Protein AF-A0A1E7F3P1-F1 (afdb_monomer_lite)

InterPro domains:
  IPR027417 P-loop containing nucleoside triphosphate hydrolase [G3DSA:3.40.50.300] (1-95)
  IPR027417 P-loop containing nucleoside triphosphate hydrolase [SSF52540] (1-93)
  IPR041679 DNA2/NAM7 helicase-like, C-terminal [PF13087] (1-90)
  IPR045055 DNA2/NAM7-like helicase [PTHR10887] (1-95)
  IPR047187 Upf1-like, C-terminal helicase domain [cd18808] (1-95)

Foldseek 3Di:
DEEEEQDQVVLVVVLVVQVVVCVVDVVSVVVSVPYHYDYLVVCPPAADQEYEYEQPDDDPVLDSDSPPPVVSVCSRVVRHNHYYHYHYDPVSVVD

Secondary structure (DSSP, 8-state):
-EEEES-HHHHHHHHHHHHHHHTT-HHHHHHHHT-EEEETGGGTT--EEEEEEE-----TT---GGGG-HHHHHHHHTTEEEEEEEE--HHHH--

Sequence (95 aa):
ICILTPYSKQVQLLRSTLQQEAFSTNNIMKLINNIRIGTIDSFQGQECDIVLFSSVRSNTINELGFVRDPRRLCVALTRARKGLVVVGDSSCLNS

pLDDT: mean 79.81, std 9.71, range [50.41, 93.12]

Organism: NCBI:txid635003

Radius of gyration: 13.98 Å; chains: 1; bounding box: 24×33×36 Å

Structure (mmCIF, N/CA/C/O backbone):
data_AF-A0A1E7F3P1-F1
#
_entry.id   AF-A0A1E7F3P1-F1
#
loop_
_atom_site.group_PDB
_atom_site.id
_atom_site.type_symbol
_atom_site.label_atom_id
_atom_site.label_alt_id
_atom_site.label_comp_id
_atom_site.label_asym_id
_atom_site.label_entity_id
_atom_site.label_seq_id
_atom_site.pdbx_PDB_ins_code
_atom_site.Cartn_x
_atom_site.Cartn_y
_atom_site.Cartn_z
_atom_site.occupancy
_atom_site.B_iso_or_equiv
_atom_site.auth_seq_id
_atom_site.auth_comp_id
_atom_site.auth_asym_id
_atom_site.auth_atom_id
_atom_site.pdbx_PDB_model_num
ATOM 1 N N . ILE A 1 1 ? -6.856 -0.385 7.547 1.00 88.62 1 ILE A N 1
ATOM 2 C CA . ILE A 1 1 ? -6.679 -0.406 6.072 1.00 88.62 1 ILE A CA 1
ATOM 3 C C . ILE A 1 1 ? -5.211 -0.130 5.774 1.00 88.62 1 ILE A C 1
ATOM 5 O O . ILE A 1 1 ? -4.596 0.637 6.512 1.00 88.62 1 ILE A O 1
ATOM 9 N N . CYS A 1 2 ? -4.651 -0.764 4.747 1.00 90.81 2 CYS A N 1
ATOM 10 C CA . CYS A 1 2 ? -3.284 -0.526 4.294 1.00 90.81 2 CYS A CA 1
ATOM 11 C C . CYS A 1 2 ? -3.256 0.001 2.867 1.00 90.81 2 CYS A C 1
ATOM 13 O O . CYS A 1 2 ? -3.984 -0.520 2.030 1.00 90.81 2 CYS A O 1
ATOM 15 N N . ILE A 1 3 ? -2.381 0.965 2.587 1.00 91.81 3 ILE A N 1
ATOM 16 C CA . ILE A 1 3 ? -2.036 1.394 1.233 1.00 91.81 3 ILE A CA 1
ATOM 17 C C . ILE A 1 3 ? -0.588 0.986 0.954 1.00 91.81 3 ILE A C 1
ATOM 19 O O . ILE A 1 3 ? 0.332 1.415 1.654 1.00 91.81 3 ILE A O 1
ATOM 23 N N . LEU A 1 4 ? -0.398 0.150 -0.062 1.00 91.12 4 LEU A N 1
ATOM 24 C CA . LEU A 1 4 ? 0.890 -0.382 -0.486 1.00 91.12 4 LEU A CA 1
ATOM 25 C C . LEU A 1 4 ? 1.251 0.144 -1.872 1.00 91.12 4 LEU A C 1
ATOM 27 O O . LEU A 1 4 ? 0.414 0.212 -2.771 1.00 91.12 4 LEU A O 1
ATOM 31 N N . THR A 1 5 ? 2.519 0.483 -2.066 1.00 90.38 5 THR A N 1
ATOM 32 C CA . THR A 1 5 ? 3.043 0.911 -3.368 1.00 90.38 5 THR A CA 1
ATOM 33 C C . THR A 1 5 ? 4.513 0.503 -3.519 1.00 90.38 5 THR A C 1
ATOM 35 O O . THR A 1 5 ? 5.236 0.487 -2.526 1.00 90.38 5 THR A O 1
ATOM 38 N N . PRO A 1 6 ? 5.009 0.153 -4.719 1.00 86.00 6 PRO A N 1
ATOM 39 C CA . PRO A 1 6 ? 6.405 -0.252 -4.878 1.00 86.00 6 PRO A CA 1
ATOM 40 C C . PRO A 1 6 ? 7.409 0.896 -4.688 1.00 86.00 6 PRO A C 1
ATOM 42 O O . PRO A 1 6 ? 8.594 0.639 -4.503 1.00 86.00 6 PRO A O 1
ATOM 45 N N . TYR A 1 7 ? 6.962 2.156 -4.736 1.00 87.19 7 TYR A N 1
ATOM 46 C CA . TYR A 1 7 ? 7.848 3.317 -4.830 1.00 87.19 7 TYR A CA 1
ATOM 47 C C . TYR A 1 7 ? 7.766 4.208 -3.585 1.00 87.19 7 TYR A C 1
ATOM 49 O O . TYR A 1 7 ? 6.717 4.771 -3.277 1.00 87.19 7 TYR A O 1
ATOM 57 N N . SER A 1 8 ? 8.896 4.436 -2.910 1.00 89.12 8 SER A N 1
ATOM 58 C CA . SER A 1 8 ? 8.958 5.288 -1.707 1.00 89.12 8 SER A CA 1
ATOM 59 C C . SER A 1 8 ? 8.510 6.733 -1.961 1.00 89.12 8 SER A C 1
ATOM 61 O O . SER A 1 8 ? 7.889 7.346 -1.097 1.00 89.12 8 SER A O 1
ATOM 63 N N . LYS A 1 9 ? 8.750 7.271 -3.167 1.00 90.62 9 LYS A N 1
ATOM 64 C CA . LYS A 1 9 ? 8.238 8.598 -3.555 1.00 90.62 9 LYS A CA 1
ATOM 65 C C . LYS A 1 9 ? 6.707 8.640 -3.589 1.00 90.62 9 LYS A C 1
ATOM 67 O O . LYS A 1 9 ? 6.125 9.630 -3.163 1.00 90.62 9 LYS A O 1
ATOM 72 N N . GLN A 1 10 ? 6.059 7.555 -4.020 1.00 90.19 10 GLN A N 1
ATOM 73 C CA . GLN A 1 10 ? 4.600 7.456 -3.996 1.00 90.19 10 GLN A CA 1
ATOM 74 C C . GLN A 1 10 ? 4.072 7.400 -2.560 1.00 90.19 10 GLN A C 1
ATOM 76 O O . GLN A 1 10 ? 3.064 8.030 -2.259 1.00 90.19 10 GLN A O 1
ATOM 81 N N . VAL A 1 11 ? 4.767 6.706 -1.650 1.00 92.81 11 VAL A N 1
ATOM 82 C CA . VAL A 1 11 ? 4.427 6.721 -0.214 1.00 92.81 11 VAL A CA 1
ATOM 83 C C . VAL A 1 11 ? 4.438 8.149 0.327 1.00 92.81 11 VAL A C 1
ATOM 85 O O . VAL A 1 11 ? 3.501 8.548 1.017 1.00 92.81 11 VAL A O 1
ATOM 88 N N . GLN A 1 12 ? 5.485 8.916 0.015 1.00 92.94 12 GLN A N 1
ATOM 89 C CA . GLN A 1 12 ? 5.606 10.301 0.463 1.00 92.94 12 GLN A CA 1
ATOM 90 C C . GLN A 1 12 ? 4.485 11.175 -0.108 1.00 92.94 12 GLN A C 1
ATOM 92 O O . GLN A 1 12 ? 3.832 11.875 0.662 1.00 92.94 12 GLN A O 1
ATOM 97 N N . LEU A 1 13 ? 4.221 11.068 -1.415 1.00 93.12 13 LEU A N 1
ATOM 98 C CA . LEU A 1 13 ? 3.147 11.800 -2.088 1.00 93.12 13 LEU A CA 1
ATOM 99 C C . LEU A 1 13 ? 1.780 11.500 -1.460 1.00 93.12 13 LEU A C 1
ATOM 101 O O . LEU A 1 13 ? 1.063 12.420 -1.080 1.00 93.12 13 LEU A O 1
ATOM 105 N N . LEU A 1 14 ? 1.451 10.218 -1.274 1.00 91.38 14 LEU A N 1
ATOM 106 C CA . LEU A 1 14 ? 0.192 9.793 -0.660 1.00 91.38 14 LEU A CA 1
ATOM 107 C C . LEU A 1 14 ? 0.028 10.358 0.751 1.00 91.38 14 LEU A C 1
ATOM 109 O O . LEU A 1 14 ? -1.047 10.843 1.091 1.00 91.38 14 LEU A O 1
ATOM 113 N N . ARG A 1 15 ? 1.088 10.330 1.569 1.00 90.94 15 ARG A N 1
ATOM 114 C CA . ARG A 1 15 ? 1.052 10.907 2.919 1.00 90.94 15 ARG A CA 1
ATOM 115 C C . ARG A 1 15 ? 0.800 12.412 2.880 1.00 90.94 15 ARG A C 1
ATOM 117 O O . ARG A 1 15 ? -0.074 12.874 3.605 1.00 90.94 15 ARG A O 1
ATOM 124 N N . SER A 1 16 ? 1.515 13.156 2.034 1.00 90.19 16 SER A N 1
ATOM 125 C CA . SER A 1 16 ? 1.332 14.608 1.932 1.00 90.19 16 SER A CA 1
ATOM 126 C C . SER A 1 16 ? -0.055 14.988 1.417 1.00 90.19 16 SER A C 1
ATOM 128 O O . SER A 1 16 ? -0.691 15.864 1.995 1.00 90.19 16 SER A O 1
ATOM 130 N N . THR A 1 17 ? -0.560 14.303 0.387 1.00 89.25 17 THR A N 1
ATOM 131 C CA . THR A 1 17 ? -1.885 14.582 -0.183 1.00 89.25 17 THR A CA 1
ATOM 132 C C . THR A 1 17 ? -2.987 14.266 0.822 1.00 89.25 17 THR A C 1
ATOM 134 O O . THR A 1 17 ? -3.868 15.086 1.046 1.00 89.25 17 THR A O 1
ATOM 137 N N . LEU A 1 18 ? -2.910 13.123 1.509 1.00 87.00 18 LEU A N 1
ATOM 138 C CA . LEU A 1 18 ? -3.898 12.768 2.529 1.00 87.00 18 LEU A CA 1
ATOM 139 C C . LEU A 1 18 ? -3.879 13.732 3.722 1.00 87.00 18 LEU A C 1
ATOM 141 O O . LEU A 1 18 ? -4.932 14.052 4.260 1.00 87.00 18 LEU A O 1
ATOM 145 N N . GLN A 1 19 ? -2.710 14.228 4.129 1.00 84.62 19 GLN A N 1
ATOM 146 C CA . GLN A 1 19 ? -2.616 15.237 5.188 1.00 84.62 19 GLN A CA 1
ATOM 147 C C . GLN A 1 19 ? -3.219 16.586 4.777 1.00 84.62 19 GLN A C 1
ATOM 149 O O . GLN A 1 19 ? -3.856 17.234 5.605 1.00 84.62 19 GLN A O 1
ATOM 154 N N . GLN A 1 20 ? -3.052 16.998 3.517 1.00 84.62 20 GLN A N 1
ATOM 155 C CA . GLN A 1 20 ? -3.672 18.217 2.988 1.00 84.62 20 GLN A CA 1
ATOM 156 C C . GLN A 1 20 ? -5.201 18.102 2.965 1.00 84.62 20 GLN A C 1
ATOM 158 O O . GLN A 1 20 ? -5.884 18.981 3.481 1.00 84.62 20 GLN A O 1
ATOM 163 N N . GLU A 1 21 ? -5.734 16.985 2.466 1.00 79.00 21 GLU A N 1
ATOM 164 C CA . GLU A 1 21 ? -7.181 16.721 2.440 1.0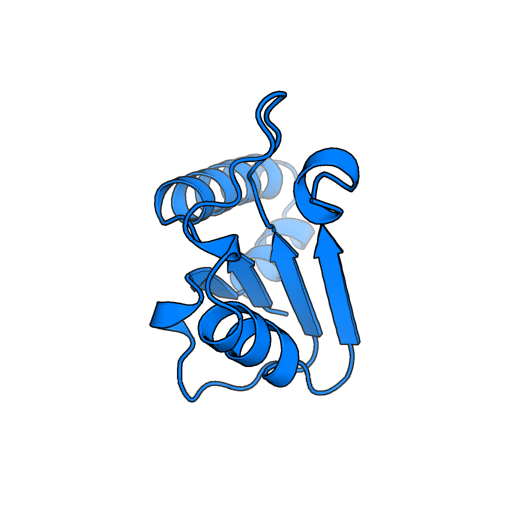0 79.00 21 GLU A CA 1
ATOM 165 C C . GLU A 1 21 ? -7.776 16.574 3.854 1.00 79.00 21 GLU A C 1
ATOM 167 O O . GLU A 1 21 ? -8.901 16.999 4.118 1.00 79.00 21 GLU A O 1
ATOM 172 N N . ALA A 1 22 ? -7.012 16.019 4.802 1.00 74.94 22 ALA A N 1
ATOM 173 C CA . ALA A 1 22 ? -7.424 15.889 6.201 1.00 74.94 22 ALA A CA 1
ATOM 174 C C . ALA A 1 22 ? -7.687 17.242 6.879 1.00 74.94 22 ALA A C 1
ATOM 176 O O . ALA A 1 22 ? -8.540 17.322 7.765 1.00 74.94 22 ALA A O 1
ATOM 177 N N . PHE A 1 23 ? -6.964 18.293 6.475 1.00 68.94 23 PHE A N 1
ATOM 178 C CA . PHE A 1 23 ? -7.088 19.634 7.050 1.00 68.94 23 PHE A CA 1
ATOM 179 C C . PHE A 1 23 ? -8.464 20.260 6.771 1.00 68.94 23 PHE A C 1
ATOM 181 O O . PHE A 1 23 ? -8.932 21.104 7.532 1.00 68.94 23 PHE A O 1
ATOM 188 N N . SER A 1 24 ? -9.150 19.791 5.725 1.00 68.00 24 SER A N 1
ATOM 189 C CA . SER A 1 24 ?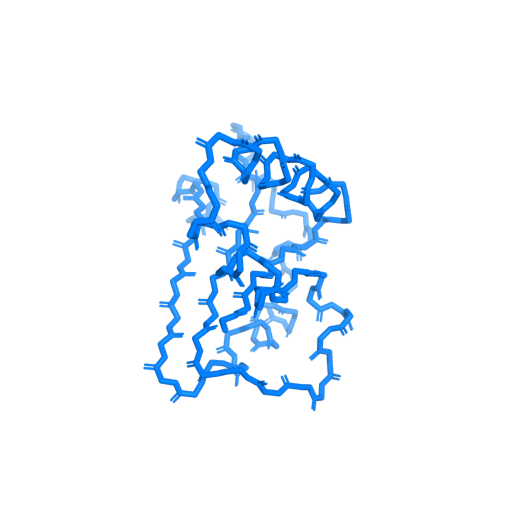 -10.465 20.283 5.313 1.00 68.00 24 SER A CA 1
ATOM 190 C C . SER A 1 24 ? -11.626 19.722 6.146 1.00 68.00 24 SER A C 1
ATOM 192 O O . SER A 1 24 ? -12.732 20.259 6.078 1.00 68.00 24 SER A O 1
ATOM 194 N N . THR A 1 25 ? -11.455 18.637 6.924 1.00 66.88 25 THR A N 1
ATOM 195 C CA . THR A 1 25 ? -12.562 18.046 7.711 1.00 66.88 25 THR A CA 1
ATOM 196 C C . THR A 1 25 ? -12.085 17.189 8.900 1.00 66.88 25 THR A C 1
ATOM 198 O O . THR A 1 25 ? -11.495 16.124 8.722 1.00 66.88 25 THR A O 1
ATOM 201 N N . ASN A 1 26 ? -12.454 17.564 10.135 1.00 69.62 26 ASN A N 1
ATOM 202 C CA . ASN A 1 26 ? -12.044 16.877 11.380 1.00 69.62 26 ASN A CA 1
ATOM 203 C C . ASN A 1 26 ? -12.326 15.358 11.423 1.00 69.62 26 ASN A C 1
ATOM 205 O O . ASN A 1 26 ? -11.551 14.596 12.005 1.00 69.62 26 ASN A O 1
ATOM 209 N N . ASN A 1 27 ? -13.418 14.890 10.811 1.00 73.06 27 ASN A N 1
ATOM 210 C CA . ASN A 1 27 ? -13.757 13.460 10.782 1.00 73.06 27 ASN A CA 1
ATOM 211 C C . ASN A 1 27 ? -12.839 12.651 9.850 1.00 73.06 27 ASN A C 1
ATOM 213 O O . ASN A 1 27 ? -12.559 11.482 10.118 1.00 73.06 27 ASN A O 1
ATOM 217 N N . ILE A 1 28 ? -12.331 13.279 8.787 1.00 75.31 28 ILE A N 1
ATOM 218 C CA . ILE A 1 28 ? -11.447 12.649 7.802 1.00 75.31 28 ILE A CA 1
ATOM 219 C C . ILE A 1 28 ? -10.045 12.466 8.398 1.00 75.31 28 ILE A C 1
ATOM 221 O O . ILE A 1 28 ? -9.428 11.416 8.222 1.00 75.31 28 ILE A O 1
ATOM 225 N N . MET A 1 29 ? -9.582 13.425 9.202 1.00 75.94 29 MET A N 1
ATOM 226 C CA . MET A 1 29 ? -8.271 13.374 9.854 1.00 75.94 29 MET A CA 1
ATOM 227 C C . MET A 1 29 ? -8.088 12.143 10.760 1.00 75.94 29 MET A C 1
ATOM 229 O O . MET A 1 29 ? -7.062 11.463 10.683 1.00 75.94 29 MET A O 1
ATOM 233 N N . LYS A 1 30 ? -9.093 11.794 11.579 1.00 78.75 30 LYS A N 1
ATOM 234 C CA . LYS A 1 30 ? -9.050 10.571 12.408 1.00 78.75 30 LYS A CA 1
ATOM 235 C C . LYS A 1 30 ? -8.972 9.302 11.565 1.00 78.75 30 LYS A C 1
ATOM 237 O O . LYS A 1 30 ? -8.282 8.357 11.942 1.00 78.75 30 LYS A O 1
ATOM 242 N N . LEU A 1 31 ? -9.685 9.270 10.441 1.00 80.00 31 LEU A N 1
ATOM 243 C CA . LEU A 1 31 ? -9.708 8.111 9.559 1.00 80.00 31 LEU A CA 1
ATOM 244 C C . LEU A 1 31 ? -8.353 7.928 8.867 1.00 80.00 31 LEU A C 1
ATOM 246 O O . LEU A 1 31 ? -7.820 6.821 8.864 1.00 80.00 31 LEU A O 1
ATOM 250 N N . ILE A 1 32 ? -7.763 9.020 8.373 1.00 82.56 32 ILE A N 1
ATOM 251 C CA . ILE A 1 32 ? -6.460 9.033 7.696 1.00 82.56 32 ILE A CA 1
ATOM 252 C C . ILE A 1 32 ? -5.323 8.627 8.637 1.00 82.56 32 ILE A C 1
ATOM 254 O O . ILE A 1 32 ? -4.473 7.833 8.237 1.00 82.56 32 ILE A O 1
ATOM 258 N 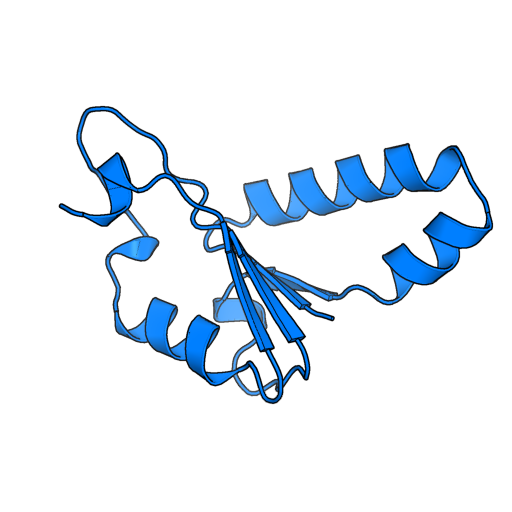N . ASN A 1 33 ? -5.337 9.068 9.899 1.00 82.44 33 ASN A N 1
ATOM 259 C CA . ASN A 1 33 ? -4.332 8.652 10.886 1.00 82.44 33 ASN A CA 1
ATOM 260 C C . ASN A 1 33 ? -4.331 7.137 11.160 1.00 82.44 33 ASN A C 1
ATOM 262 O O . ASN A 1 33 ? -3.305 6.588 11.556 1.00 82.44 33 ASN A O 1
ATOM 266 N N . ASN A 1 34 ? -5.451 6.449 10.920 1.00 85.75 34 ASN A N 1
ATOM 267 C CA . ASN A 1 34 ? -5.561 4.996 11.071 1.00 85.75 34 ASN A CA 1
ATOM 268 C C . ASN A 1 34 ? -5.185 4.218 9.792 1.00 85.75 34 ASN A C 1
ATOM 270 O O . ASN A 1 34 ? -5.214 2.981 9.785 1.00 85.75 34 ASN A O 1
ATOM 274 N N . ILE A 1 35 ? -4.845 4.906 8.696 1.00 88.69 35 ILE A N 1
ATOM 275 C CA . ILE A 1 35 ? -4.397 4.277 7.451 1.00 88.69 35 ILE A CA 1
ATOM 276 C C . ILE A 1 35 ? -2.884 4.081 7.504 1.00 88.69 35 ILE A C 1
ATOM 278 O O . ILE A 1 35 ? -2.109 5.025 7.643 1.00 88.69 35 ILE A O 1
ATOM 282 N N . ARG A 1 36 ? -2.443 2.835 7.324 1.00 91.00 36 ARG A N 1
ATOM 283 C CA . ARG A 1 36 ? -1.015 2.520 7.219 1.00 91.00 36 ARG A CA 1
ATOM 284 C C . ARG A 1 36 ? -0.579 2.638 5.762 1.00 91.00 36 ARG A C 1
ATOM 286 O O . ARG A 1 36 ? -1.165 1.981 4.907 1.00 91.00 36 ARG A O 1
ATOM 293 N N . ILE A 1 37 ? 0.447 3.439 5.482 1.00 91.94 37 ILE A N 1
ATOM 294 C CA . ILE A 1 37 ? 0.961 3.668 4.121 1.00 91.94 37 ILE A CA 1
ATOM 295 C C . ILE A 1 37 ? 2.448 3.339 4.086 1.00 91.94 37 ILE A C 1
ATOM 297 O O . ILE A 1 37 ? 3.215 3.896 4.880 1.00 91.94 37 ILE A O 1
ATOM 301 N N . GLY A 1 38 ? 2.868 2.495 3.147 1.00 91.56 38 GLY A N 1
ATOM 302 C CA . GLY A 1 38 ? 4.284 2.209 2.935 1.00 91.56 38 GLY A CA 1
ATOM 303 C C . GLY A 1 38 ? 4.558 1.348 1.712 1.00 91.56 38 GLY A C 1
ATOM 304 O O . GLY A 1 38 ? 3.685 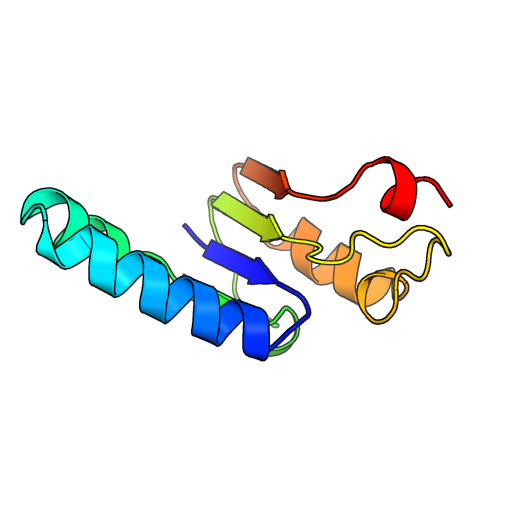1.116 0.874 1.00 91.56 38 GLY A O 1
ATOM 305 N N . THR A 1 39 ? 5.812 0.923 1.592 1.00 89.06 39 THR A N 1
ATOM 306 C CA . THR A 1 39 ? 6.249 0.077 0.485 1.00 89.06 39 THR A CA 1
ATOM 307 C C . THR A 1 39 ? 5.967 -1.391 0.753 1.00 89.06 39 THR A C 1
ATOM 309 O O . THR A 1 39 ? 5.806 -1.793 1.905 1.00 89.06 39 THR A O 1
ATOM 312 N N . ILE A 1 40 ? 5.961 -2.206 -0.304 1.00 82.25 40 ILE A N 1
ATOM 313 C CA . ILE A 1 40 ? 5.828 -3.668 -0.195 1.00 82.25 40 ILE A CA 1
ATOM 314 C C . ILE A 1 40 ? 6.857 -4.223 0.804 1.00 82.25 40 ILE A C 1
ATOM 316 O O . ILE A 1 40 ? 6.499 -4.963 1.717 1.00 82.25 40 ILE A O 1
ATOM 320 N N . ASP A 1 41 ? 8.113 -3.788 0.669 1.00 81.25 41 ASP A N 1
ATOM 321 C CA . ASP A 1 41 ? 9.228 -4.247 1.500 1.00 81.25 41 ASP A CA 1
ATOM 322 C C . ASP A 1 41 ? 9.036 -3.862 2.982 1.00 81.25 41 ASP A C 1
ATOM 324 O O . ASP A 1 41 ? 9.302 -4.663 3.874 1.00 81.25 41 ASP A O 1
ATOM 328 N N . SER A 1 42 ? 8.484 -2.675 3.272 1.00 82.56 42 SER A N 1
ATOM 329 C CA . SER A 1 42 ? 8.231 -2.234 4.657 1.00 82.56 42 SER A CA 1
ATOM 330 C C . SER A 1 42 ? 7.098 -2.981 5.376 1.00 82.56 42 SER A C 1
ATOM 332 O O . SER A 1 42 ? 6.951 -2.842 6.58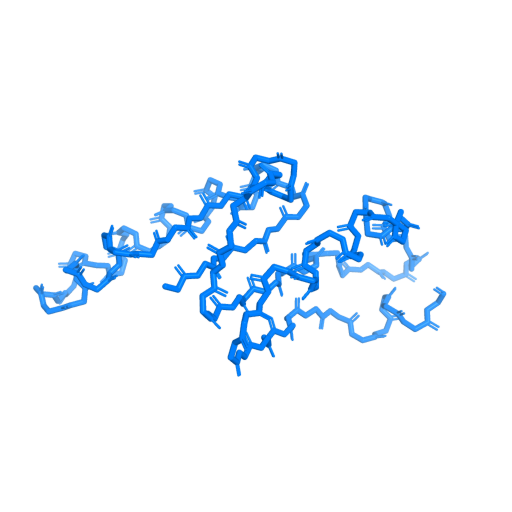8 1.00 82.56 42 SER A O 1
ATOM 334 N N . PHE A 1 43 ? 6.297 -3.766 4.647 1.00 77.56 43 PHE A N 1
ATOM 335 C CA . PHE A 1 43 ? 5.150 -4.513 5.177 1.00 77.56 43 PHE A CA 1
ATOM 336 C C . PHE A 1 43 ? 5.398 -6.026 5.264 1.00 77.56 43 PHE A C 1
ATOM 338 O O . PHE A 1 43 ? 4.468 -6.801 5.512 1.00 77.56 43 PHE A O 1
ATOM 345 N N . GLN A 1 44 ? 6.644 -6.475 5.091 1.00 74.06 44 GLN A N 1
ATOM 346 C CA . GLN A 1 44 ? 6.984 -7.887 5.226 1.00 74.06 44 GLN A CA 1
ATOM 347 C C . GLN A 1 44 ? 6.634 -8.403 6.634 1.00 74.06 44 GLN A C 1
ATOM 349 O O . GLN A 1 44 ? 7.052 -7.846 7.644 1.00 74.06 44 GLN A O 1
ATOM 354 N N . GLY A 1 45 ? 5.838 -9.476 6.702 1.00 74.19 45 GLY A N 1
ATOM 355 C CA . GLY A 1 45 ? 5.424 -10.095 7.969 1.00 74.19 45 GLY A CA 1
ATOM 356 C C . GLY A 1 45 ? 4.223 -9.441 8.664 1.00 74.19 45 GLY A C 1
ATOM 357 O O . GLY A 1 45 ? 3.787 -9.950 9.690 1.00 74.19 45 GLY A O 1
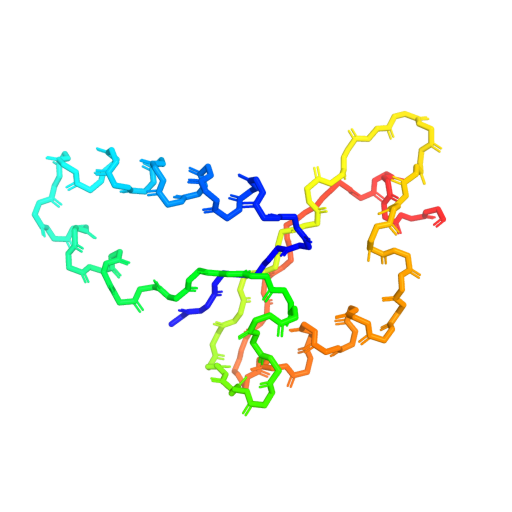ATOM 358 N N . GLN A 1 46 ? 3.645 -8.369 8.114 1.00 78.94 46 GLN A N 1
ATOM 359 C CA . GLN A 1 46 ? 2.452 -7.731 8.680 1.00 78.94 46 GLN A CA 1
ATOM 360 C C . GLN A 1 46 ? 1.203 -8.043 7.860 1.00 78.94 46 GLN A C 1
ATOM 362 O O . GLN A 1 46 ? 1.194 -7.872 6.647 1.00 78.94 46 GLN A O 1
ATOM 367 N N . GLU A 1 47 ? 0.121 -8.456 8.511 1.00 78.56 47 GLU A N 1
ATOM 368 C CA . GLU A 1 47 ? -1.167 -8.668 7.843 1.00 78.56 47 GLU A CA 1
ATOM 369 C C . GLU A 1 47 ? -2.060 -7.429 7.924 1.00 78.56 47 GLU A C 1
ATOM 371 O O . GLU A 1 47 ? -1.901 -6.566 8.797 1.00 78.56 47 GLU A O 1
ATOM 376 N N . CYS A 1 48 ? -2.994 -7.314 6.981 1.00 85.06 48 CYS A N 1
ATOM 377 C CA . CYS A 1 48 ? -3.965 -6.234 6.935 1.00 85.06 48 CYS A CA 1
ATOM 378 C C . CYS A 1 48 ? -5.325 -6.755 6.455 1.00 85.06 48 CYS A C 1
ATOM 380 O O . CYS A 1 48 ? -5.410 -7.518 5.500 1.00 85.06 48 CYS A O 1
ATOM 382 N N . ASP A 1 49 ? -6.414 -6.324 7.092 1.00 87.50 49 ASP A N 1
ATOM 383 C CA . ASP A 1 49 ? -7.754 -6.770 6.689 1.00 87.50 49 ASP A CA 1
ATOM 384 C C . ASP A 1 49 ? -8.099 -6.330 5.258 1.00 87.50 49 ASP A C 1
ATOM 386 O O . ASP A 1 49 ? -8.599 -7.128 4.469 1.00 87.50 49 ASP A O 1
ATOM 390 N N . ILE A 1 50 ? -7.780 -5.081 4.908 1.00 89.81 50 ILE A N 1
ATOM 391 C CA . ILE A 1 50 ? -7.990 -4.523 3.567 1.00 89.81 50 ILE A CA 1
ATOM 392 C C . ILE A 1 50 ? -6.691 -3.892 3.075 1.00 89.81 50 ILE A C 1
ATOM 394 O O . ILE A 1 50 ? -6.100 -3.071 3.790 1.00 89.81 50 ILE A O 1
ATOM 398 N N . VAL A 1 51 ? -6.287 -4.246 1.855 1.00 90.56 51 VAL A N 1
ATOM 399 C CA . VAL A 1 51 ? -5.110 -3.705 1.163 1.00 90.56 51 VAL A CA 1
ATOM 400 C C . VAL A 1 51 ? -5.543 -2.941 -0.088 1.00 90.56 51 VAL A C 1
ATOM 402 O O . VAL A 1 51 ? -6.272 -3.466 -0.921 1.00 90.56 51 VAL A O 1
ATOM 405 N N . LEU A 1 52 ? -5.059 -1.710 -0.229 1.00 91.06 52 LEU A N 1
ATOM 406 C CA . LEU A 1 52 ? -5.092 -0.905 -1.446 1.00 91.06 52 LEU A CA 1
ATOM 407 C C . LEU A 1 52 ? -3.687 -0.911 -2.047 1.00 91.06 52 LEU A C 1
ATOM 409 O O . LEU A 1 52 ? -2.760 -0.372 -1.447 1.00 91.06 52 LEU A O 1
ATOM 413 N N . PHE A 1 53 ? -3.506 -1.520 -3.208 1.00 90.00 53 PHE A N 1
ATOM 414 C CA . PHE A 1 53 ? -2.227 -1.569 -3.903 1.00 90.00 53 PHE A CA 1
ATOM 415 C C . PHE A 1 53 ? -2.213 -0.585 -5.076 1.00 90.00 53 PHE A C 1
ATOM 417 O O . PHE A 1 53 ? -3.093 -0.637 -5.929 1.00 90.00 53 PHE A O 1
ATOM 424 N N . SER A 1 54 ? -1.208 0.291 -5.141 1.00 88.25 54 SER A N 1
ATOM 425 C CA . SER A 1 54 ? -0.992 1.217 -6.260 1.00 88.25 54 SER A CA 1
ATOM 426 C C . SER A 1 54 ? 0.251 0.816 -7.052 1.00 88.25 54 SER A C 1
ATOM 428 O O . SER A 1 54 ? 1.362 0.875 -6.515 1.00 88.25 54 SER A O 1
ATOM 430 N N . SER A 1 55 ? 0.083 0.436 -8.324 1.00 82.06 55 SER A N 1
ATOM 431 C CA . SER A 1 55 ? 1.196 0.020 -9.196 1.00 82.06 55 SER A CA 1
ATOM 432 C C . SER A 1 55 ? 2.055 1.195 -9.682 1.00 82.06 55 SER A C 1
ATOM 434 O O . SER A 1 55 ? 3.228 0.998 -10.003 1.00 82.06 55 SER A O 1
ATOM 436 N N . VAL A 1 56 ? 1.498 2.417 -9.671 1.00 80.31 56 VAL A N 1
ATOM 437 C CA . VAL A 1 56 ? 2.106 3.720 -10.034 1.00 80.31 56 VAL A CA 1
ATOM 438 C C . VAL A 1 56 ? 2.519 3.859 -11.498 1.00 80.31 56 VAL A C 1
ATOM 440 O O . VAL A 1 56 ? 2.358 4.929 -12.077 1.00 80.31 56 VAL A O 1
ATOM 443 N N . ARG A 1 57 ? 3.080 2.815 -12.107 1.00 77.50 57 ARG A N 1
ATOM 444 C CA . ARG A 1 57 ? 3.606 2.869 -13.469 1.00 77.50 57 ARG A CA 1
ATOM 445 C C . ARG A 1 57 ? 2.457 2.970 -14.470 1.00 77.50 57 ARG A C 1
ATOM 447 O O . ARG A 1 57 ? 1.592 2.104 -14.526 1.00 77.50 57 ARG A O 1
ATOM 454 N N . SER A 1 58 ? 2.513 4.034 -15.258 1.00 71.38 58 SER A N 1
ATOM 455 C CA . SER A 1 58 ? 1.733 4.269 -16.466 1.00 71.38 58 SER A CA 1
ATOM 456 C C . SER A 1 58 ? 2.715 4.874 -17.464 1.00 71.38 58 SER A C 1
ATOM 458 O O . SER A 1 58 ? 3.223 5.977 -17.257 1.00 71.38 58 SER A O 1
ATOM 460 N N . ASN A 1 59 ? 3.138 4.086 -18.448 1.00 73.06 59 ASN A N 1
ATOM 461 C CA . ASN A 1 59 ? 4.053 4.528 -19.494 1.00 73.06 59 ASN A CA 1
ATOM 462 C C . ASN A 1 59 ? 3.740 3.789 -20.796 1.00 73.06 59 ASN A C 1
ATOM 464 O O . ASN A 1 59 ? 3.244 2.669 -20.777 1.00 73.06 59 ASN A O 1
ATOM 468 N N . THR A 1 60 ? 4.051 4.422 -21.924 1.00 64.06 60 THR A N 1
ATOM 469 C CA . THR A 1 60 ? 3.762 3.910 -23.273 1.00 64.06 60 THR A CA 1
ATOM 470 C C . THR A 1 60 ? 4.724 2.814 -23.740 1.00 64.06 60 THR A C 1
ATOM 472 O O . THR A 1 60 ? 4.511 2.230 -24.797 1.00 64.06 60 THR A O 1
ATOM 475 N N . ILE A 1 61 ? 5.778 2.537 -22.967 1.00 65.69 61 ILE A N 1
ATOM 476 C CA . ILE A 1 61 ? 6.806 1.524 -23.257 1.00 65.69 61 ILE A CA 1
ATOM 477 C C . ILE A 1 61 ? 6.620 0.238 -22.432 1.00 65.69 61 ILE A C 1
ATOM 479 O O . ILE A 1 61 ? 7.475 -0.642 -22.467 1.00 65.69 61 ILE A O 1
ATOM 483 N N . ASN A 1 62 ? 5.516 0.136 -21.683 1.00 64.69 62 ASN A N 1
ATOM 484 C CA . ASN A 1 62 ? 5.132 -0.996 -20.837 1.00 64.69 62 ASN A CA 1
ATOM 485 C C . ASN A 1 62 ? 6.207 -1.471 -19.842 1.00 64.69 62 ASN A C 1
ATOM 487 O O . ASN A 1 62 ? 6.283 -2.640 -19.461 1.00 64.69 62 ASN A O 1
ATOM 491 N N . GLU A 1 63 ? 7.042 -0.557 -19.353 1.00 66.44 63 GLU A N 1
ATOM 492 C CA . GLU A 1 63 ? 8.042 -0.897 -18.351 1.00 66.44 63 GLU A CA 1
ATOM 493 C C . GLU A 1 63 ? 7.441 -0.958 -16.943 1.00 66.44 63 GLU A C 1
ATOM 495 O O . GLU A 1 63 ? 7.225 0.067 -16.278 1.00 66.44 63 GLU A O 1
ATOM 500 N N . LEU A 1 64 ? 7.290 -2.178 -16.438 1.00 65.94 64 LEU A N 1
ATOM 501 C CA . LEU A 1 64 ? 6.771 -2.474 -15.101 1.00 65.94 64 LEU A CA 1
ATOM 502 C C . LEU A 1 64 ? 7.740 -2.132 -13.951 1.00 65.94 64 LEU A C 1
ATOM 504 O O . LEU A 1 64 ? 7.303 -1.879 -12.824 1.00 65.94 64 LEU A O 1
ATOM 508 N N . GLY A 1 65 ? 9.053 -2.092 -14.202 1.00 70.19 65 GLY A N 1
ATOM 509 C CA . GLY A 1 65 ? 10.062 -1.820 -13.168 1.00 70.19 65 GLY A CA 1
ATOM 510 C C . GLY A 1 65 ? 9.918 -2.757 -11.959 1.00 70.19 65 GLY A C 1
ATOM 511 O O . GLY A 1 65 ? 9.920 -3.976 -12.110 1.00 70.19 65 GLY A O 1
ATOM 512 N N . PHE A 1 66 ? 9.727 -2.196 -10.758 1.00 64.19 66 PHE A N 1
ATOM 513 C CA . PHE A 1 66 ? 9.535 -2.957 -9.510 1.00 64.19 66 PHE A CA 1
ATOM 514 C C . PHE A 1 66 ? 8.266 -3.824 -9.465 1.00 64.19 66 PHE A C 1
ATOM 516 O O . PHE A 1 66 ? 8.183 -4.729 -8.637 1.00 64.19 66 PHE A O 1
ATOM 523 N N . VAL A 1 67 ? 7.288 -3.571 -10.340 1.00 64.25 67 VAL A N 1
ATOM 524 C CA . VAL A 1 67 ? 6.059 -4.377 -10.453 1.00 64.25 67 VAL A CA 1
ATOM 525 C C . VAL A 1 67 ? 6.329 -5.698 -11.190 1.00 64.25 67 VAL A C 1
ATOM 527 O O . VAL A 1 67 ? 5.563 -6.644 -11.050 1.00 64.25 67 VAL A O 1
ATOM 530 N N . ARG A 1 68 ? 7.454 -5.800 -11.917 1.00 66.06 68 ARG A N 1
ATOM 531 C CA . ARG A 1 68 ? 7.847 -7.005 -12.661 1.00 66.06 68 ARG A CA 1
ATOM 532 C C . ARG A 1 68 ? 8.286 -8.159 -11.759 1.00 66.06 68 ARG A C 1
ATOM 534 O O . ARG A 1 68 ? 8.342 -9.280 -12.243 1.00 66.06 68 ARG A O 1
ATOM 541 N N . ASP A 1 69 ? 8.628 -7.920 -10.488 1.00 73.50 69 ASP A N 1
ATOM 542 C CA . ASP A 1 69 ? 8.968 -9.012 -9.566 1.00 73.50 69 ASP A CA 1
ATOM 543 C C . ASP A 1 69 ? 7.675 -9.645 -9.016 1.00 73.50 69 ASP A C 1
ATOM 545 O O . ASP A 1 69 ? 7.055 -9.083 -8.101 1.00 73.50 69 ASP A O 1
ATOM 549 N N . PRO A 1 70 ? 7.267 -10.829 -9.518 1.00 68.38 70 PRO A N 1
ATOM 550 C CA . PRO A 1 70 ? 6.032 -11.468 -9.089 1.00 68.38 70 PRO A CA 1
ATOM 551 C C . PRO A 1 70 ? 6.075 -11.845 -7.609 1.00 68.38 70 PRO A C 1
ATOM 553 O O . PRO A 1 70 ? 5.029 -11.926 -6.980 1.00 68.38 70 PRO A O 1
ATOM 556 N N . ARG A 1 71 ? 7.258 -12.019 -7.001 1.00 73.44 71 ARG A N 1
ATOM 557 C CA . ARG A 1 71 ? 7.369 -12.327 -5.567 1.00 73.44 71 ARG A CA 1
ATOM 558 C C . ARG A 1 71 ? 6.966 -11.123 -4.731 1.00 73.44 71 ARG A C 1
ATOM 560 O O . ARG A 1 71 ? 6.253 -11.281 -3.746 1.00 73.44 71 ARG A O 1
ATOM 567 N N . ARG A 1 72 ? 7.365 -9.915 -5.144 1.00 72.19 72 ARG A N 1
ATOM 568 C CA . ARG A 1 72 ? 6.958 -8.665 -4.482 1.00 72.19 72 ARG A CA 1
ATOM 569 C C . ARG A 1 72 ? 5.464 -8.417 -4.664 1.00 72.19 72 ARG A C 1
ATOM 571 O O . ARG A 1 72 ? 4.794 -8.034 -3.707 1.00 72.19 72 ARG A O 1
ATOM 578 N N . LEU A 1 73 ? 4.929 -8.706 -5.850 1.00 73.75 73 LEU A N 1
ATOM 579 C CA . LEU A 1 73 ? 3.491 -8.635 -6.099 1.00 73.75 73 LEU A CA 1
ATOM 580 C C . LEU A 1 73 ? 2.732 -9.639 -5.219 1.00 73.75 73 LEU A C 1
ATOM 582 O O . LEU A 1 73 ? 1.843 -9.243 -4.478 1.00 73.75 73 LEU A O 1
ATOM 586 N N . CYS A 1 74 ? 3.137 -10.911 -5.200 1.00 74.06 74 CYS A N 1
ATOM 587 C CA . CYS A 1 74 ? 2.555 -11.939 -4.338 1.00 74.06 74 CYS A CA 1
ATOM 588 C C . CYS A 1 74 ? 2.618 -11.549 -2.860 1.00 74.06 74 CYS A C 1
ATOM 590 O O . CYS A 1 74 ? 1.638 -11.741 -2.144 1.00 74.06 74 CYS A O 1
ATOM 592 N N . VAL A 1 75 ? 3.716 -10.946 -2.394 1.00 75.31 75 VAL A N 1
ATOM 593 C CA . VAL A 1 75 ? 3.795 -10.411 -1.029 1.00 75.31 75 VAL A CA 1
ATOM 594 C C . VAL A 1 75 ? 2.773 -9.301 -0.817 1.00 75.31 75 VAL A C 1
ATOM 596 O O . VAL A 1 75 ? 2.098 -9.336 0.195 1.00 75.31 75 VAL A O 1
ATOM 599 N N . ALA A 1 76 ? 2.589 -8.355 -1.737 1.00 71.75 76 ALA A N 1
ATOM 600 C CA . ALA A 1 76 ? 1.548 -7.334 -1.592 1.00 71.75 76 ALA A CA 1
ATOM 601 C C . ALA A 1 76 ? 0.121 -7.926 -1.597 1.00 71.75 76 ALA A C 1
ATOM 603 O O . ALA A 1 76 ? -0.720 -7.510 -0.800 1.00 71.75 76 ALA A O 1
ATOM 604 N N . LEU A 1 77 ? -0.140 -8.913 -2.460 1.00 72.56 77 LEU A N 1
ATOM 605 C CA . LEU A 1 77 ? -1.456 -9.531 -2.659 1.00 72.56 77 LEU A CA 1
ATOM 606 C C . LEU A 1 77 ? -1.872 -10.431 -1.483 1.00 72.56 77 LEU A C 1
ATOM 608 O O . LEU A 1 77 ? -3.014 -10.383 -1.037 1.00 72.56 77 LEU A O 1
ATOM 612 N N . THR A 1 78 ? -0.940 -11.218 -0.940 1.00 77.50 78 THR A N 1
ATOM 613 C CA . THR A 1 78 ? -1.204 -12.206 0.131 1.00 77.50 78 THR A CA 1
ATOM 614 C C . THR A 1 78 ? -1.383 -11.592 1.520 1.00 77.50 78 THR A C 1
ATOM 616 O O . THR A 1 78 ? -1.698 -12.298 2.472 1.00 77.50 78 THR A O 1
ATOM 619 N N . ARG A 1 79 ? -1.204 -10.274 1.664 1.00 73.69 79 ARG A N 1
ATOM 620 C CA . ARG A 1 79 ? -1.323 -9.569 2.956 1.00 73.69 79 ARG A CA 1
ATOM 621 C C . ARG A 1 79 ? -2.756 -9.144 3.266 1.00 73.69 79 ARG A C 1
ATOM 623 O O . ARG A 1 79 ? -3.006 -8.697 4.385 1.00 73.69 79 ARG A O 1
ATOM 630 N N . ALA A 1 80 ? -3.667 -9.260 2.297 1.00 84.00 80 ALA A N 1
ATOM 631 C CA . ALA A 1 80 ? -5.078 -8.916 2.421 1.00 84.00 80 ALA A CA 1
ATOM 632 C C . ALA A 1 80 ? -5.892 -10.090 2.983 1.00 84.00 80 ALA A C 1
ATOM 634 O O . ALA A 1 80 ? -6.016 -11.121 2.330 1.00 84.00 80 ALA A O 1
ATOM 635 N N . ARG A 1 81 ? -6.490 -9.928 4.169 1.00 83.44 81 ARG A N 1
ATOM 636 C CA . ARG A 1 81 ? -7.315 -10.988 4.788 1.00 83.44 81 ARG A CA 1
ATOM 637 C C . ARG A 1 81 ? -8.771 -10.988 4.324 1.00 83.44 81 ARG A C 1
ATOM 639 O O . ARG A 1 81 ? -9.390 -12.042 4.272 1.00 83.44 81 ARG A O 1
ATOM 646 N N . LYS A 1 82 ? -9.339 -9.807 4.058 1.00 88.12 82 LYS A N 1
ATOM 647 C CA . LYS A 1 82 ? -10.769 -9.621 3.746 1.00 88.12 82 LYS A CA 1
ATOM 648 C C . LYS A 1 82 ? -11.013 -8.978 2.387 1.00 88.12 82 LYS A C 1
ATOM 650 O O . LYS A 1 82 ? -12.042 -9.243 1.780 1.00 88.12 82 LYS A O 1
ATOM 655 N N . GLY A 1 83 ? -10.107 -8.124 1.912 1.00 87.75 83 GLY A N 1
ATOM 656 C CA . GLY A 1 83 ? -10.294 -7.449 0.631 1.00 87.75 83 GLY A CA 1
ATOM 657 C C . GLY A 1 83 ? -9.022 -6.829 0.075 1.00 87.75 83 GLY A C 1
ATOM 658 O O . GLY A 1 83 ? -8.189 -6.301 0.813 1.00 87.75 83 GLY A O 1
ATOM 659 N N . LEU A 1 84 ? -8.900 -6.874 -1.245 1.00 88.75 84 LEU A N 1
ATOM 660 C CA . LEU A 1 84 ? -7.799 -6.299 -1.998 1.00 88.75 84 LEU A CA 1
ATOM 661 C C . LEU A 1 84 ? -8.367 -5.395 -3.092 1.00 88.75 84 LEU A C 1
ATOM 663 O O . LEU A 1 84 ? -9.222 -5.816 -3.866 1.00 88.75 84 LEU A O 1
ATOM 667 N N . VAL A 1 85 ? -7.851 -4.173 -3.175 1.00 89.81 85 VAL A N 1
ATOM 668 C CA . VAL A 1 85 ? -8.141 -3.223 -4.249 1.00 89.81 85 VAL A CA 1
ATOM 669 C C . VAL A 1 85 ? -6.833 -2.898 -4.953 1.00 89.81 85 VAL A C 1
ATOM 671 O O . VAL A 1 85 ? -5.870 -2.496 -4.305 1.00 89.81 85 VAL A O 1
ATOM 674 N N . VAL A 1 86 ? -6.792 -3.062 -6.273 1.00 87.56 86 VAL A N 1
ATOM 675 C CA . VAL A 1 86 ? -5.620 -2.747 -7.097 1.00 87.56 86 VAL A CA 1
ATOM 676 C C . VAL A 1 86 ? -5.932 -1.532 -7.962 1.00 87.56 86 VAL A C 1
ATOM 678 O O . VAL A 1 86 ? -6.936 -1.509 -8.666 1.00 87.56 86 VAL A O 1
ATOM 681 N N . VAL A 1 87 ? -5.058 -0.530 -7.907 1.00 87.75 87 VAL A N 1
ATOM 682 C CA . VAL A 1 87 ? -5.111 0.683 -8.723 1.00 87.75 87 VAL A CA 1
ATOM 683 C C . VAL A 1 87 ? -3.865 0.721 -9.597 1.00 87.75 87 VAL A C 1
ATOM 685 O O . VAL A 1 87 ? -2.738 0.774 -9.096 1.00 87.75 87 VAL A O 1
ATOM 688 N N . GLY A 1 88 ? -4.064 0.701 -10.908 1.00 84.50 88 GLY A N 1
ATOM 689 C CA . GLY A 1 88 ? -2.977 0.699 -11.873 1.00 84.50 88 GLY A CA 1
ATOM 690 C C . GLY A 1 88 ? -3.468 0.893 -13.297 1.00 84.50 88 GLY A C 1
ATOM 691 O O . GLY A 1 88 ? -4.661 0.787 -13.571 1.00 84.50 88 GLY A O 1
ATOM 692 N N . ASP A 1 89 ? -2.529 1.175 -14.191 1.00 81.31 89 ASP A N 1
ATOM 693 C CA . ASP A 1 89 ? -2.778 1.255 -15.626 1.00 81.31 89 ASP A CA 1
ATOM 694 C C . ASP A 1 89 ? -2.816 -0.156 -16.228 1.00 81.31 89 ASP A C 1
ATOM 696 O O . ASP A 1 89 ? -1.811 -0.870 -16.217 1.00 81.31 89 ASP A O 1
ATOM 700 N N . SER A 1 90 ? -3.978 -0.565 -16.741 1.00 73.75 90 SER A N 1
ATOM 701 C CA . SER A 1 90 ? -4.179 -1.887 -17.341 1.00 73.75 90 SER A CA 1
ATOM 702 C C . SER A 1 90 ? -3.329 -2.110 -18.591 1.00 73.75 90 SER A C 1
ATOM 704 O O . SER A 1 90 ? -2.898 -3.235 -18.824 1.00 73.75 90 SER A O 1
ATOM 706 N N . SER A 1 91 ? -3.034 -1.059 -19.360 1.00 69.06 91 SER A N 1
ATOM 707 C CA . SER A 1 91 ? -2.214 -1.144 -20.576 1.00 69.06 91 SER A CA 1
ATOM 708 C C . SER A 1 91 ? -0.772 -1.495 -20.224 1.00 69.06 91 SER A C 1
ATOM 710 O O . SER A 1 91 ? -0.165 -2.356 -20.855 1.00 69.06 91 SER A O 1
ATOM 712 N N . CYS A 1 92 ? -0.264 -0.888 -19.147 1.00 65.56 92 CYS A N 1
ATOM 713 C CA . CYS A 1 92 ? 1.075 -1.157 -18.638 1.00 65.56 92 CYS A CA 1
ATOM 714 C C . CYS A 1 92 ? 1.164 -2.508 -17.902 1.00 65.56 92 CYS A C 1
ATOM 716 O O . CYS A 1 92 ? 2.243 -3.088 -17.850 1.00 65.56 92 CYS A O 1
ATOM 718 N N . LEU A 1 93 ? 0.059 -3.001 -17.323 1.00 63.19 93 LEU A N 1
ATOM 719 C CA . LEU A 1 93 ? -0.009 -4.260 -16.562 1.00 63.19 93 LEU A CA 1
ATOM 720 C C . LEU A 1 93 ? -0.268 -5.515 -17.418 1.00 63.19 93 LEU A C 1
ATOM 722 O O . LEU A 1 93 ? 0.006 -6.612 -16.942 1.00 63.19 93 LEU A O 1
ATOM 726 N N . ASN A 1 94 ? -0.780 -5.372 -18.644 1.00 57.44 94 ASN A N 1
ATOM 727 C CA . ASN A 1 94 ? -1.071 -6.485 -19.563 1.00 57.44 94 ASN A CA 1
ATOM 728 C C . ASN A 1 94 ? 0.115 -6.903 -20.460 1.00 57.44 94 ASN A C 1
ATOM 730 O O . ASN A 1 94 ? -0.082 -7.712 -21.367 1.00 57.44 94 ASN A O 1
ATOM 734 N N . SER A 1 95 ? 1.309 -6.335 -20.259 1.00 50.41 95 SER A N 1
ATOM 735 C CA . SER A 1 95 ? 2.507 -6.620 -21.073 1.00 50.41 95 SER A CA 1
ATOM 736 C C . SER A 1 95 ? 3.493 -7.576 -20.423 1.00 50.41 95 SER A C 1
ATOM 738 O O . SER A 1 95 ? 3.641 -7.527 -19.181 1.00 50.41 95 SER A O 1
#